Protein AF-A0A2S8FJI7-F1 (afdb_monomer)

Mean predicted aligned error: 9.84 Å

Sequence (134 aa):
MLLIGVTSGCGTPHVQAEKDAKDMPDALVPVEVDLGKFDCTIPNPKTNSTILVDFHAFIKLPRYKSYELEPILKSHENRFRHDIVMRIRKFNRTALNEPDLTQLREALKASIDELLPENKIEMIGFYSFQFVEE

Organism: NCBI:txid124

Radius of gyration: 23.63 Å; Cα contacts (8 Å, |Δi|>4): 172; chains: 1; bounding box: 84×22×57 Å

Nearest PDB structures (foldseek):
  7sgo-assembly5_E  TM=7.931E-01  e=4.903E-04  Helicobacter pylori
  6ahq-assembly1_I  TM=6.824E-01  e=2.964E-04  Vibrio alginolyticus
  5ab0-assembly2_C  TM=3.966E-01  e=2.392E+00  Homo sapiens
  5mj6-assembly1_A  TM=3.389E-01  e=3.715E+00  Homo sapiens
  3qnf-assembly2_B  TM=3.287E-01  e=5.418E+00  Homo sapiens

Structure (mmCIF, N/CA/C/O backbone):
data_AF-A0A2S8FJI7-F1
#
_entry.id   AF-A0A2S8FJI7-F1
#
loop_
_atom_site.group_PDB
_atom_site.id
_atom_site.type_symbol
_atom_site.label_atom_id
_atom_site.label_alt_id
_atom_site.label_comp_id
_atom_site.label_asym_id
_atom_site.label_entity_id
_atom_site.label_seq_id
_atom_site.pdbx_PDB_ins_code
_atom_site.Cartn_x
_atom_site.Cartn_y
_atom_site.Cartn_z
_atom_site.occupancy
_atom_site.B_iso_or_equiv
_atom_site.auth_seq_id
_atom_site.auth_comp_id
_atom_site.auth_asym_id
_atom_site.auth_atom_id
_atom_site.pdbx_PDB_model_num
ATOM 1 N N . MET A 1 1 ? 69.756 -7.954 -29.750 1.00 40.81 1 MET A N 1
ATOM 2 C CA . MET A 1 1 ? 68.940 -7.668 -30.947 1.00 40.81 1 MET A CA 1
ATOM 3 C C . MET A 1 1 ? 67.521 -8.118 -30.640 1.00 40.81 1 MET A C 1
ATOM 5 O O . MET A 1 1 ? 67.346 -9.173 -30.049 1.00 40.81 1 MET A O 1
ATOM 9 N N . LEU A 1 2 ? 66.582 -7.221 -30.908 1.00 42.16 2 LEU A N 1
ATOM 10 C CA . LEU A 1 2 ? 65.163 -7.182 -30.553 1.00 42.16 2 LEU A CA 1
ATOM 11 C C . LEU A 1 2 ? 64.353 -8.369 -31.117 1.00 42.16 2 LEU A C 1
ATOM 13 O O . LEU A 1 2 ? 64.621 -8.747 -32.251 1.00 42.16 2 LEU A O 1
ATOM 17 N N . LEU A 1 3 ? 63.342 -8.865 -30.384 1.00 39.81 3 LEU A N 1
ATOM 18 C CA . LEU A 1 3 ? 61.943 -9.041 -30.846 1.00 39.81 3 LEU A CA 1
ATOM 19 C C . LEU A 1 3 ? 61.113 -9.814 -29.801 1.00 39.81 3 LEU A C 1
ATOM 21 O O . LEU A 1 3 ? 61.065 -11.039 -29.788 1.00 39.81 3 LEU A O 1
ATOM 25 N N . ILE A 1 4 ? 60.450 -9.062 -28.919 1.00 47.50 4 ILE A N 1
ATOM 26 C CA . ILE A 1 4 ? 59.351 -9.553 -28.080 1.00 47.50 4 ILE A CA 1
ATOM 27 C C . ILE A 1 4 ? 58.086 -9.475 -28.939 1.00 47.50 4 ILE A C 1
ATOM 29 O O . ILE A 1 4 ? 57.720 -8.399 -29.413 1.00 47.50 4 ILE A O 1
ATOM 33 N N . GLY A 1 5 ? 57.466 -10.630 -29.182 1.00 42.53 5 GLY A N 1
ATOM 34 C CA . GLY A 1 5 ? 56.220 -10.756 -29.931 1.00 42.53 5 GLY A CA 1
ATOM 35 C C . GLY A 1 5 ? 55.061 -10.094 -29.191 1.00 42.53 5 GLY A C 1
ATOM 36 O O . GLY A 1 5 ? 54.792 -10.391 -28.031 1.00 42.53 5 GLY A O 1
ATOM 37 N N . VAL A 1 6 ? 54.392 -9.179 -29.882 1.00 48.62 6 VAL A N 1
ATOM 38 C CA . VAL A 1 6 ? 53.238 -8.425 -29.400 1.00 48.62 6 VAL A CA 1
ATOM 39 C C . VAL A 1 6 ? 52.002 -9.323 -29.479 1.00 48.62 6 VAL A C 1
ATOM 41 O O . VAL A 1 6 ? 51.514 -9.604 -30.569 1.00 48.62 6 VAL A O 1
ATOM 44 N N . THR A 1 7 ? 51.467 -9.761 -28.340 1.00 52.31 7 THR A N 1
ATOM 45 C CA . THR A 1 7 ? 50.091 -10.278 -28.258 1.00 52.31 7 THR A CA 1
ATOM 46 C C . THR A 1 7 ? 49.198 -9.201 -27.659 1.00 52.31 7 THR A C 1
ATOM 48 O O . THR A 1 7 ? 48.815 -9.257 -26.493 1.00 52.31 7 THR A O 1
ATOM 51 N N . SER A 1 8 ? 48.877 -8.186 -28.458 1.00 50.00 8 SER A N 1
ATOM 52 C CA . SER A 1 8 ? 47.797 -7.250 -28.147 1.00 50.00 8 SER A CA 1
ATOM 53 C C . SER A 1 8 ? 46.515 -7.802 -28.758 1.00 50.00 8 SER A C 1
ATOM 55 O O . SER A 1 8 ? 46.152 -7.480 -29.885 1.00 50.00 8 SER A O 1
ATOM 57 N N . GLY A 1 9 ? 45.849 -8.689 -28.019 1.00 41.41 9 GLY A N 1
ATOM 58 C CA . GLY A 1 9 ? 44.459 -9.022 -28.291 1.00 41.41 9 GLY A CA 1
ATOM 59 C C . GLY A 1 9 ? 43.600 -7.798 -27.990 1.00 41.41 9 GLY A C 1
ATOM 60 O O . GLY A 1 9 ? 43.324 -7.507 -26.830 1.00 41.41 9 GLY A O 1
ATOM 61 N N . CYS A 1 10 ? 43.188 -7.064 -29.023 1.00 50.84 10 CYS A N 1
ATOM 62 C CA . CYS A 1 10 ? 42.119 -6.075 -28.922 1.00 50.84 10 CYS A CA 1
ATOM 63 C C . CYS A 1 10 ? 40.779 -6.809 -28.782 1.00 50.84 10 CYS A C 1
ATOM 65 O O . CYS A 1 10 ? 40.016 -6.925 -29.733 1.00 50.84 10 CYS A O 1
ATOM 67 N N . GLY A 1 11 ? 40.505 -7.341 -27.594 1.00 44.34 11 GLY A N 1
ATOM 68 C CA . GLY A 1 11 ? 39.145 -7.657 -27.185 1.00 44.34 11 GLY A CA 1
ATOM 69 C C . GLY A 1 11 ? 38.528 -6.380 -26.640 1.00 44.34 11 GLY A C 1
ATOM 70 O O . GLY A 1 11 ? 38.680 -6.087 -25.459 1.00 44.34 11 GLY A O 1
ATOM 71 N N . THR A 1 12 ? 37.879 -5.582 -27.488 1.00 54.44 12 THR A N 1
ATOM 72 C CA . THR A 1 12 ? 36.964 -4.558 -26.978 1.00 54.44 12 THR A CA 1
ATOM 73 C C . THR A 1 12 ? 35.874 -5.293 -26.206 1.00 54.44 12 THR A C 1
ATOM 75 O O . THR A 1 12 ? 35.212 -6.146 -26.806 1.00 54.44 12 THR A O 1
ATOM 78 N N . PRO A 1 13 ? 35.660 -5.024 -24.905 1.00 49.44 13 PRO A N 1
ATOM 79 C CA . PRO A 1 13 ? 34.437 -5.477 -24.281 1.00 49.44 13 PRO A CA 1
ATOM 80 C C . PRO A 1 13 ? 33.322 -4.777 -25.053 1.00 49.44 13 PRO A C 1
ATOM 82 O O . PRO A 1 13 ? 33.218 -3.550 -25.036 1.00 49.44 13 PRO A O 1
ATOM 85 N N . HIS A 1 14 ? 32.534 -5.546 -25.803 1.00 43.47 14 HIS A N 1
ATOM 86 C CA . HIS A 1 14 ? 31.231 -5.082 -26.237 1.00 43.47 14 HIS A CA 1
ATOM 87 C C . HIS A 1 14 ? 30.445 -4.853 -24.950 1.00 43.47 14 HIS A C 1
ATOM 89 O O . HIS A 1 14 ? 29.844 -5.771 -24.397 1.00 43.47 14 HIS A O 1
ATOM 95 N N . VAL A 1 15 ? 30.517 -3.627 -24.434 1.00 48.47 15 VAL A N 1
ATOM 96 C CA . VAL A 1 15 ? 29.516 -3.095 -23.526 1.00 48.47 15 VAL A CA 1
ATOM 97 C C . VAL A 1 15 ? 28.262 -3.056 -24.379 1.00 48.47 15 VAL A C 1
ATOM 99 O O . VAL A 1 15 ? 28.044 -2.132 -25.161 1.00 48.47 15 VAL A O 1
ATOM 102 N N . GLN A 1 16 ? 27.504 -4.150 -24.336 1.00 44.50 16 GLN A N 1
ATOM 103 C CA . GLN A 1 16 ? 26.120 -4.148 -24.757 1.00 44.50 16 GLN A CA 1
ATOM 104 C C . GLN A 1 16 ? 25.507 -3.005 -23.952 1.00 44.50 16 GLN A C 1
ATOM 106 O O . GLN A 1 16 ? 25.441 -3.106 -22.730 1.00 44.50 16 GLN A O 1
ATOM 111 N N . ALA A 1 17 ? 25.193 -1.882 -24.600 1.00 49.47 17 ALA A N 1
ATOM 112 C CA . ALA A 1 17 ? 24.441 -0.826 -23.949 1.00 49.47 17 ALA A CA 1
ATOM 113 C C . ALA A 1 17 ? 23.183 -1.509 -23.410 1.00 49.4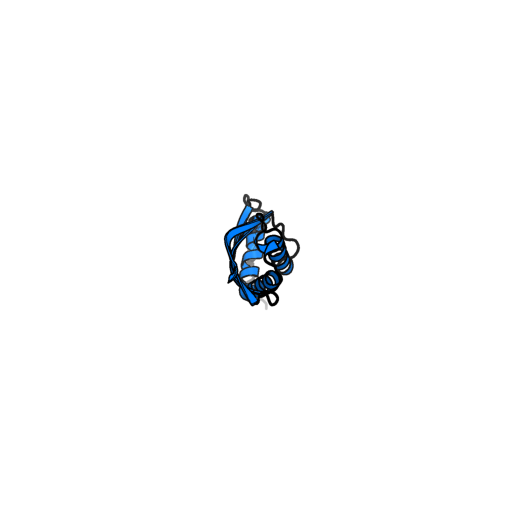7 17 ALA A C 1
ATOM 115 O O . ALA A 1 17 ? 22.371 -2.004 -24.202 1.00 49.47 17 ALA A O 1
ATOM 116 N N . GLU A 1 18 ? 23.089 -1.660 -22.087 1.00 52.44 18 GLU A N 1
ATOM 117 C CA . GLU A 1 18 ? 21.835 -2.011 -21.444 1.00 52.44 18 GLU A CA 1
ATOM 118 C C . GLU A 1 18 ? 20.855 -0.975 -21.971 1.00 52.44 18 GLU A C 1
ATOM 120 O O . GLU A 1 18 ? 21.016 0.215 -21.718 1.00 52.44 18 GLU A O 1
ATOM 125 N N . LYS A 1 19 ? 19.935 -1.400 -22.844 1.00 57.16 19 LYS A N 1
ATOM 126 C CA . LYS A 1 19 ? 18.887 -0.509 -23.323 1.00 57.16 19 LYS A CA 1
ATOM 127 C C . LYS A 1 19 ? 18.199 -0.001 -22.071 1.00 57.16 19 LYS A C 1
ATOM 129 O O . LYS A 1 19 ? 17.644 -0.820 -21.333 1.00 57.16 19 LYS A O 1
ATOM 134 N N . ASP A 1 20 ? 18.281 1.304 -21.835 1.00 66.44 20 ASP A N 1
ATOM 135 C CA . ASP A 1 20 ? 17.639 1.928 -20.693 1.00 66.44 20 ASP A CA 1
ATOM 136 C C . ASP A 1 20 ? 16.187 1.450 -20.672 1.00 66.44 20 ASP A C 1
ATOM 138 O O . ASP A 1 20 ? 15.512 1.436 -21.703 1.00 66.44 20 ASP A O 1
ATOM 142 N N . ALA A 1 21 ? 15.684 1.014 -19.516 1.00 64.50 21 ALA A N 1
ATOM 143 C CA . ALA A 1 21 ? 14.341 0.433 -19.414 1.00 64.50 21 ALA A CA 1
ATOM 144 C C . ALA A 1 21 ? 13.228 1.373 -19.934 1.00 64.50 21 ALA A C 1
ATOM 146 O O . ALA A 1 21 ? 12.115 0.935 -20.222 1.00 64.50 21 ALA A O 1
ATOM 147 N N . LYS A 1 22 ? 13.548 2.666 -20.072 1.00 63.22 22 LYS A N 1
ATOM 148 C CA . LYS A 1 22 ? 12.725 3.728 -20.659 1.00 63.22 22 LYS A CA 1
ATOM 149 C C . LYS A 1 22 ? 12.583 3.639 -22.186 1.00 63.22 22 LYS A C 1
ATOM 151 O O . LYS A 1 22 ? 11.589 4.133 -22.705 1.00 63.22 22 LYS A O 1
ATOM 156 N N . ASP A 1 23 ? 13.514 2.986 -22.880 1.00 71.25 23 ASP A N 1
ATOM 157 C CA . ASP A 1 23 ? 13.562 2.874 -24.347 1.00 71.25 23 ASP A CA 1
ATOM 158 C C . ASP A 1 23 ? 12.839 1.626 -24.881 1.00 71.25 23 ASP A C 1
ATOM 160 O O . ASP A 1 23 ? 12.821 1.353 -26.086 1.00 71.25 23 ASP A O 1
ATOM 164 N N . MET A 1 24 ? 12.245 0.829 -23.989 1.00 75.25 24 MET A N 1
ATOM 165 C CA . MET A 1 24 ? 11.393 -0.291 -24.377 1.00 75.25 24 MET A CA 1
ATOM 166 C C . MET A 1 24 ? 10.049 0.224 -24.921 1.00 75.25 24 MET A C 1
ATOM 168 O O . MET A 1 24 ? 9.492 1.166 -24.358 1.00 75.25 24 MET A O 1
ATOM 172 N N . PRO A 1 25 ? 9.471 -0.412 -25.961 1.00 72.31 25 PRO A N 1
ATOM 173 C CA . PRO A 1 25 ? 8.199 0.024 -26.552 1.00 72.31 25 PRO A CA 1
ATOM 174 C C . PRO A 1 25 ? 7.050 0.075 -25.531 1.00 72.31 25 PRO A C 1
ATOM 176 O O . PRO A 1 25 ? 6.158 0.910 -25.650 1.00 72.31 25 PRO A O 1
ATOM 179 N N . ASP A 1 26 ? 7.134 -0.746 -24.480 1.00 82.06 26 ASP A N 1
ATOM 180 C CA . ASP A 1 26 ? 6.123 -0.850 -23.427 1.00 82.06 26 ASP A CA 1
ATOM 181 C C . ASP A 1 26 ? 6.529 -0.143 -22.122 1.00 82.06 26 ASP A C 1
ATOM 183 O O . ASP A 1 26 ? 5.920 -0.371 -21.076 1.00 82.06 26 ASP A O 1
ATOM 187 N N . ALA A 1 27 ? 7.564 0.707 -22.138 1.00 81.31 27 ALA A N 1
ATOM 188 C CA . ALA A 1 27 ? 8.092 1.357 -20.935 1.00 81.31 27 ALA A CA 1
ATOM 189 C C . ALA A 1 27 ? 7.021 2.156 -20.176 1.00 81.31 27 ALA A C 1
ATOM 191 O O . ALA A 1 27 ? 6.978 2.139 -18.945 1.00 81.31 27 ALA A O 1
ATOM 192 N N . LEU A 1 28 ? 6.144 2.840 -20.914 1.00 86.25 28 LEU A N 1
ATOM 193 C CA . LEU A 1 28 ? 5.072 3.665 -20.357 1.00 86.25 28 LEU A CA 1
ATOM 194 C C . LEU A 1 28 ? 3.798 2.881 -20.035 1.00 86.25 28 LEU A C 1
ATOM 196 O O . LEU A 1 28 ? 2.888 3.460 -19.451 1.00 86.25 28 LEU A O 1
ATOM 200 N N . VAL A 1 29 ? 3.712 1.598 -20.404 1.00 90.94 29 VAL A N 1
ATOM 201 C CA . VAL A 1 29 ? 2.539 0.777 -20.090 1.00 90.94 29 VAL A CA 1
ATOM 202 C C . VAL A 1 29 ? 2.440 0.658 -18.568 1.00 90.94 29 VAL A C 1
ATOM 204 O O . VAL A 1 29 ? 3.398 0.186 -17.946 1.00 90.94 29 VAL A O 1
ATOM 207 N N . PRO A 1 30 ? 1.319 1.077 -17.954 1.00 92.00 30 PRO A N 1
ATOM 208 C CA . PRO A 1 30 ? 1.149 0.959 -16.517 1.00 92.00 30 PRO A CA 1
ATOM 209 C C . PRO A 1 30 ? 1.115 -0.508 -16.090 1.00 92.00 30 PRO A C 1
ATOM 211 O O . PRO A 1 30 ? 0.414 -1.323 -16.693 1.00 92.00 30 PRO A O 1
ATOM 214 N N . VAL A 1 31 ? 1.847 -0.833 -15.033 1.00 94.88 31 VAL A N 1
ATOM 215 C CA . VAL A 1 31 ? 1.892 -2.162 -14.415 1.00 94.88 31 VAL A CA 1
ATOM 216 C C . VAL A 1 31 ? 1.570 -2.056 -12.932 1.00 94.88 31 VAL A C 1
ATOM 218 O O . VAL A 1 31 ? 1.775 -1.006 -12.321 1.00 94.88 31 VAL A O 1
ATOM 221 N N . GLU A 1 32 ? 1.065 -3.149 -12.368 1.00 96.44 32 GLU A N 1
ATOM 222 C CA . GLU A 1 32 ? 0.799 -3.269 -10.938 1.00 96.44 32 GLU A CA 1
ATOM 223 C C . GLU A 1 32 ? 1.993 -3.925 -10.242 1.00 96.44 32 GLU A C 1
ATOM 225 O O . GLU A 1 32 ? 2.421 -5.012 -10.624 1.00 96.44 32 GLU A O 1
ATOM 230 N N . VAL A 1 33 ? 2.528 -3.256 -9.224 1.00 95.25 33 VAL A N 1
ATOM 231 C CA . VAL A 1 33 ? 3.573 -3.779 -8.340 1.00 95.25 33 VAL A CA 1
ATOM 232 C C . VAL A 1 33 ? 2.938 -4.089 -6.993 1.00 95.25 33 VAL A C 1
ATOM 234 O O . VAL A 1 33 ? 2.312 -3.222 -6.377 1.00 95.25 33 VAL A O 1
ATOM 237 N N . ASP A 1 34 ? 3.087 -5.331 -6.543 1.00 96.19 34 ASP A N 1
ATOM 238 C CA . ASP A 1 34 ? 2.544 -5.795 -5.270 1.00 96.19 34 ASP A CA 1
ATOM 239 C C . ASP A 1 34 ? 3.312 -5.177 -4.085 1.00 96.19 34 ASP A C 1
ATOM 241 O O . ASP A 1 34 ? 4.537 -5.277 -4.011 1.00 96.19 34 ASP A O 1
ATOM 245 N N . LEU A 1 35 ? 2.595 -4.543 -3.150 1.00 95.06 35 LEU A N 1
ATOM 246 C CA . LEU A 1 35 ? 3.163 -4.040 -1.889 1.00 95.06 35 LEU A CA 1
ATOM 247 C C . LEU A 1 35 ? 3.086 -5.076 -0.760 1.00 95.06 35 LEU A C 1
ATOM 249 O O . LEU A 1 35 ? 3.696 -4.894 0.296 1.00 95.06 35 LEU A O 1
ATOM 253 N N . GLY A 1 36 ? 2.325 -6.147 -0.971 1.00 95.19 36 GLY A N 1
ATOM 254 C CA . GLY A 1 36 ? 2.127 -7.237 -0.035 1.00 95.19 36 GLY A CA 1
ATOM 255 C C . GLY A 1 36 ? 0.938 -7.049 0.907 1.00 95.19 36 GLY A C 1
ATOM 256 O O . GLY A 1 36 ? 0.145 -6.105 0.821 1.00 95.19 36 GLY A O 1
ATOM 257 N N . LYS A 1 37 ? 0.816 -8.018 1.819 1.00 96.69 37 LYS A N 1
ATOM 258 C CA . LYS A 1 37 ? -0.249 -8.103 2.824 1.00 96.69 37 LYS A CA 1
ATOM 259 C C . LYS A 1 37 ? 0.184 -7.508 4.151 1.00 96.69 37 LYS A C 1
ATOM 261 O O . LYS A 1 37 ? 1.291 -7.780 4.625 1.00 96.69 37 LYS A O 1
ATOM 266 N N . PHE A 1 38 ? -0.700 -6.759 4.779 1.00 95.44 38 PHE A N 1
ATOM 267 C CA . PHE A 1 38 ? -0.473 -6.096 6.050 1.00 95.44 38 PHE A CA 1
ATOM 268 C C . PHE A 1 38 ? -1.580 -6.486 7.014 1.00 95.44 38 PHE A C 1
ATOM 270 O O . PHE A 1 38 ? -2.750 -6.478 6.652 1.00 95.44 38 PHE A O 1
ATOM 277 N N . ASP A 1 39 ? -1.171 -6.790 8.236 1.00 94.00 39 ASP A N 1
ATOM 278 C CA . ASP A 1 39 ? -2.037 -7.063 9.371 1.00 94.00 39 ASP A CA 1
ATOM 279 C C . ASP A 1 39 ? -1.548 -6.182 10.520 1.00 94.00 39 ASP A C 1
ATOM 281 O O . ASP A 1 39 ? -0.338 -6.090 10.778 1.00 94.00 39 ASP A O 1
ATOM 285 N N . CYS A 1 40 ? -2.465 -5.461 11.158 1.00 92.19 40 CYS A N 1
ATOM 286 C CA . CYS A 1 40 ? -2.129 -4.678 12.331 1.00 92.19 40 CYS A CA 1
ATOM 287 C C . CYS A 1 40 ? -3.307 -4.466 13.276 1.00 92.19 40 CYS A C 1
ATOM 289 O O . CYS A 1 40 ? -4.474 -4.420 12.899 1.00 92.19 40 CYS A O 1
ATOM 291 N N . THR A 1 41 ? -2.940 -4.266 14.534 1.00 92.00 41 THR A N 1
ATOM 292 C CA . THR A 1 41 ? -3.849 -4.013 15.642 1.00 92.00 41 THR A CA 1
ATOM 293 C C . THR A 1 41 ? -3.700 -2.567 16.110 1.00 92.00 41 THR A C 1
ATOM 295 O O . THR A 1 41 ? -2.580 -2.122 16.397 1.00 92.00 41 THR A O 1
ATOM 298 N N . ILE A 1 42 ? -4.815 -1.845 16.208 1.00 91.44 42 ILE A N 1
ATOM 299 C CA . ILE A 1 42 ? -4.896 -0.457 16.671 1.00 91.44 42 ILE A CA 1
ATOM 300 C C . ILE A 1 42 ? -5.694 -0.421 17.982 1.00 91.44 42 ILE A C 1
ATOM 302 O O . ILE A 1 42 ? -6.919 -0.555 17.960 1.00 91.44 42 ILE A O 1
ATOM 306 N N . PRO A 1 43 ? -5.033 -0.244 19.136 1.00 88.44 43 PRO A N 1
ATOM 307 C CA . PRO A 1 43 ? -5.732 -0.138 20.409 1.00 88.44 43 PRO A CA 1
ATOM 308 C C . PRO A 1 43 ? -6.417 1.228 20.544 1.00 88.44 43 PRO A C 1
ATOM 310 O O . PRO A 1 43 ? -5.809 2.268 20.278 1.00 88.44 43 PRO A O 1
ATOM 313 N N . ASN A 1 44 ? -7.660 1.243 21.027 1.00 84.19 44 ASN A N 1
ATOM 314 C CA . ASN A 1 44 ? -8.381 2.464 21.366 1.00 84.19 44 ASN A CA 1
ATOM 315 C C . ASN A 1 44 ? -8.488 2.617 22.896 1.00 84.19 44 ASN A C 1
ATOM 317 O O . ASN A 1 44 ? -9.375 2.031 23.523 1.00 84.19 44 ASN A O 1
ATOM 321 N N . PRO A 1 45 ? -7.637 3.451 23.525 1.00 80.62 45 PRO A N 1
ATOM 322 C CA . PRO A 1 45 ? -7.605 3.577 24.980 1.00 80.62 45 PRO A CA 1
ATOM 323 C C . PRO A 1 45 ? -8.859 4.244 25.559 1.00 80.62 45 PRO A C 1
ATOM 325 O O . PRO A 1 45 ? -9.106 4.133 26.755 1.00 80.62 45 PRO A O 1
ATOM 328 N N . LYS A 1 46 ? -9.654 4.951 24.743 1.00 83.56 46 LYS A N 1
ATOM 329 C CA . LYS A 1 46 ? -10.860 5.649 25.217 1.00 83.56 46 LYS A CA 1
ATOM 330 C C . LYS A 1 46 ? -12.041 4.706 25.406 1.00 83.56 46 LYS A C 1
ATOM 332 O O . LYS A 1 46 ? -12.852 4.928 26.297 1.00 83.56 46 LYS A O 1
ATOM 337 N N . THR A 1 47 ? -12.151 3.695 24.553 1.00 83.44 47 THR A N 1
ATOM 338 C CA . THR A 1 47 ? -13.257 2.728 24.569 1.00 83.44 47 THR A CA 1
ATOM 339 C C . THR A 1 47 ? -12.826 1.352 25.068 1.00 83.44 47 THR A C 1
ATOM 341 O O . THR A 1 47 ? -13.675 0.481 25.206 1.00 83.44 47 THR A O 1
ATOM 344 N N . ASN A 1 48 ? -11.532 1.162 25.365 1.00 84.75 48 ASN A N 1
ATOM 345 C CA . ASN A 1 48 ? -10.933 -0.129 25.716 1.00 84.75 48 ASN A CA 1
ATOM 346 C C . ASN A 1 48 ? -11.225 -1.221 24.666 1.00 84.75 48 ASN A C 1
ATOM 348 O O . ASN A 1 48 ? -11.361 -2.392 25.007 1.00 84.75 48 ASN A O 1
ATOM 352 N N . SER A 1 49 ? -11.340 -0.802 23.403 1.00 87.12 49 SER A N 1
ATOM 353 C CA . SER A 1 49 ? -11.574 -1.658 22.235 1.00 87.12 49 SER A CA 1
ATOM 354 C C . SER A 1 49 ? -10.312 -1.753 21.393 1.00 87.12 49 SER A C 1
ATOM 356 O O . SER A 1 49 ? -9.362 -0.973 21.561 1.00 87.12 49 SER A O 1
ATOM 358 N N . THR A 1 50 ? -10.3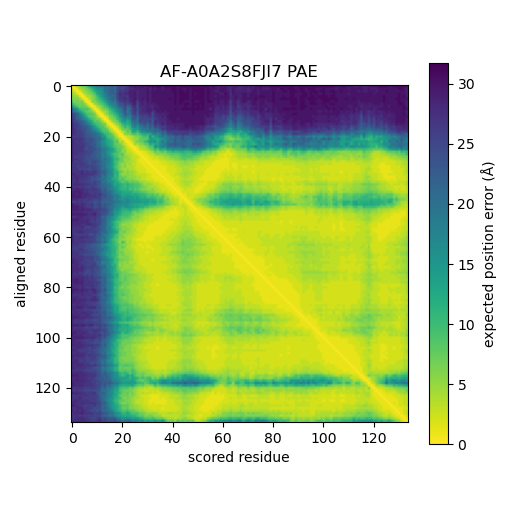16 -2.693 20.461 1.00 91.12 50 THR A N 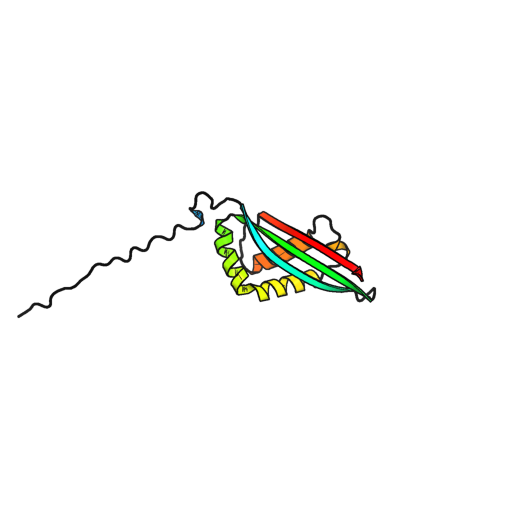1
ATOM 359 C CA . THR A 1 50 ? -9.210 -2.913 19.541 1.00 91.12 50 THR A CA 1
ATOM 360 C C . THR A 1 50 ? -9.717 -3.004 18.111 1.00 91.12 50 THR A C 1
ATOM 362 O O . THR A 1 50 ? -10.652 -3.738 17.826 1.00 91.12 50 THR A O 1
ATOM 365 N N . ILE A 1 51 ? -9.078 -2.281 17.190 1.00 92.50 51 ILE A N 1
ATOM 366 C CA . ILE A 1 51 ? -9.369 -2.394 15.760 1.00 92.50 51 ILE A CA 1
ATOM 367 C C . ILE A 1 51 ? -8.308 -3.283 15.111 1.00 92.50 51 ILE A C 1
ATOM 369 O O . ILE A 1 51 ? -7.119 -2.965 15.146 1.00 92.50 51 ILE A O 1
ATOM 373 N N . LEU A 1 52 ? -8.737 -4.382 14.505 1.00 93.44 52 LEU A N 1
ATOM 374 C CA . LEU A 1 52 ? -7.922 -5.231 13.644 1.00 93.44 52 LEU A CA 1
ATOM 375 C C . LEU A 1 52 ? -8.063 -4.741 12.205 1.00 93.44 52 LEU A C 1
ATOM 377 O O . LEU A 1 52 ? -9.180 -4.526 11.742 1.00 93.44 52 LEU A O 1
ATOM 381 N N . VAL A 1 53 ? -6.948 -4.553 11.504 1.00 94.88 53 VAL A N 1
ATOM 382 C CA . VAL A 1 53 ? -6.908 -4.090 10.113 1.00 94.88 53 VAL A CA 1
ATOM 383 C C . VAL A 1 53 ? -6.075 -5.069 9.298 1.00 94.88 53 VAL A C 1
ATOM 385 O O . VAL A 1 53 ? -4.894 -5.248 9.588 1.00 94.88 53 VAL A O 1
ATOM 388 N N . ASP A 1 54 ? -6.674 -5.643 8.255 1.00 95.69 54 ASP A N 1
ATOM 389 C CA . ASP A 1 54 ? -6.010 -6.523 7.289 1.00 95.69 54 ASP A CA 1
ATOM 390 C C . ASP A 1 54 ? -6.252 -6.001 5.868 1.00 95.69 54 ASP A C 1
ATOM 392 O O . ASP A 1 54 ? -7.380 -5.672 5.486 1.00 95.69 54 ASP A O 1
ATOM 396 N N . PHE A 1 55 ? -5.183 -5.880 5.083 1.00 96.19 55 PHE A N 1
ATOM 397 C CA . PHE A 1 55 ? -5.289 -5.457 3.691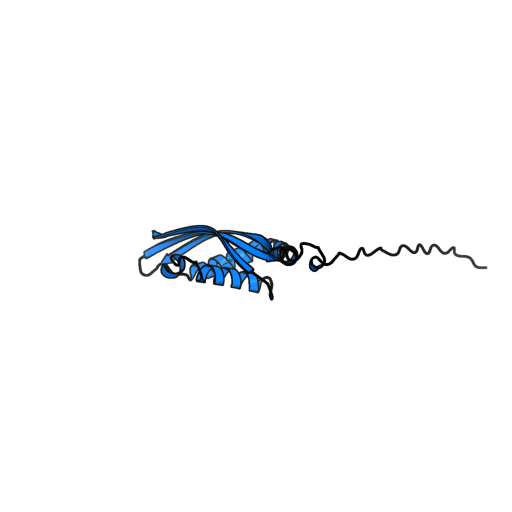 1.00 96.19 55 PHE A CA 1
ATOM 398 C C . PHE A 1 55 ? -4.131 -5.952 2.829 1.00 96.19 55 PHE A C 1
ATOM 400 O O . PHE A 1 55 ? -3.022 -6.203 3.301 1.00 96.19 55 PHE A O 1
ATOM 407 N N . HIS A 1 56 ? -4.379 -6.038 1.524 1.00 97.69 56 HIS A N 1
ATOM 408 C CA . HIS A 1 56 ? -3.379 -6.354 0.506 1.00 97.69 56 HIS A CA 1
ATOM 409 C C . HIS A 1 56 ? -3.361 -5.226 -0.518 1.00 97.69 56 HIS A C 1
ATOM 411 O O . HIS A 1 56 ? -4.367 -4.985 -1.185 1.00 97.69 56 HIS A O 1
ATOM 417 N N . ALA A 1 57 ? -2.239 -4.515 -0.617 1.00 97.38 57 ALA A N 1
ATOM 418 C CA . ALA A 1 57 ? -2.115 -3.333 -1.462 1.00 97.38 57 ALA A CA 1
ATOM 419 C C . ALA A 1 57 ? -1.213 -3.569 -2.678 1.00 97.38 57 ALA A C 1
ATOM 421 O O . ALA A 1 57 ? -0.280 -4.367 -2.638 1.00 97.38 57 ALA A O 1
ATOM 422 N N . PHE A 1 58 ? -1.463 -2.807 -3.737 1.00 96.94 58 PHE A N 1
ATOM 423 C CA . PHE A 1 58 ? -0.592 -2.698 -4.901 1.00 96.94 58 PHE A CA 1
ATOM 424 C C . PHE A 1 58 ? -0.443 -1.234 -5.300 1.00 96.94 58 PHE A C 1
ATOM 426 O O . PHE A 1 58 ? -1.235 -0.375 -4.902 1.00 96.94 58 PHE A O 1
ATOM 433 N N . ILE A 1 59 ? 0.551 -0.944 -6.127 1.00 95.50 59 ILE A N 1
ATOM 434 C CA . ILE A 1 59 ? 0.665 0.347 -6.801 1.00 95.50 59 ILE A CA 1
ATOM 435 C C . ILE A 1 59 ? 0.674 0.174 -8.300 1.00 95.50 59 ILE A C 1
ATOM 437 O O . ILE A 1 59 ? 1.154 -0.829 -8.813 1.00 95.50 59 ILE A O 1
ATOM 441 N N . LYS A 1 60 ? 0.198 1.196 -8.995 1.00 95.44 60 LYS A N 1
ATOM 442 C CA . LYS A 1 60 ? 0.242 1.280 -10.442 1.00 95.44 60 LYS A CA 1
ATOM 443 C C . LYS A 1 60 ? 1.204 2.377 -10.862 1.00 95.44 60 LYS A C 1
ATOM 445 O O . LYS A 1 60 ? 1.097 3.516 -10.398 1.00 95.44 60 LYS A O 1
ATOM 450 N N . LEU A 1 61 ? 2.147 2.021 -11.722 1.00 93.62 61 LEU A N 1
ATOM 451 C CA . LEU A 1 61 ? 3.168 2.925 -12.243 1.00 93.62 61 LEU A CA 1
ATOM 452 C C . LEU A 1 61 ? 3.644 2.464 -13.628 1.00 93.62 61 LEU A C 1
ATOM 454 O O . LEU A 1 61 ? 3.402 1.315 -14.003 1.00 93.62 61 LEU A O 1
ATOM 458 N N . PRO A 1 62 ? 4.326 3.323 -14.402 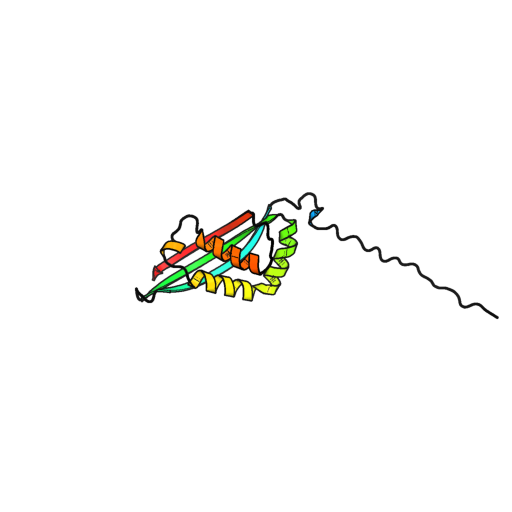1.00 92.25 62 PRO A N 1
ATOM 459 C CA . PRO A 1 62 ? 4.930 2.917 -15.667 1.00 92.25 62 PRO A CA 1
ATOM 460 C C . PRO A 1 62 ? 5.918 1.760 -15.489 1.00 92.25 62 PRO A C 1
ATOM 462 O O . PRO A 1 62 ? 6.747 1.794 -14.581 1.00 92.25 62 PRO A O 1
ATOM 465 N N . ARG A 1 63 ? 5.899 0.776 -16.392 1.00 91.12 63 ARG A N 1
ATOM 466 C CA . ARG A 1 63 ? 6.769 -0.413 -16.347 1.00 91.12 63 ARG A CA 1
ATOM 467 C C . ARG A 1 63 ? 8.245 -0.108 -16.097 1.00 91.12 63 ARG A C 1
ATOM 469 O O . ARG A 1 63 ? 8.876 -0.799 -15.310 1.00 91.12 63 ARG A O 1
ATOM 476 N N . TYR A 1 64 ? 8.818 0.930 -16.708 1.00 87.44 64 TYR A N 1
ATOM 477 C CA . TYR A 1 64 ? 10.239 1.229 -16.476 1.00 87.44 64 TYR A CA 1
ATOM 478 C C . TYR A 1 64 ? 10.554 1.550 -15.001 1.00 87.44 64 TYR A C 1
ATOM 480 O O . TYR A 1 64 ? 11.654 1.263 -14.538 1.00 87.44 64 TYR A O 1
ATOM 488 N N . LYS A 1 65 ? 9.590 2.110 -14.254 1.00 88.44 65 LYS A N 1
ATOM 489 C CA . LYS A 1 65 ? 9.722 2.395 -12.819 1.00 88.44 65 LYS A CA 1
ATOM 490 C C . LYS A 1 65 ? 9.548 1.152 -11.950 1.00 88.44 65 LYS A C 1
ATOM 492 O O . LYS A 1 65 ? 10.088 1.137 -10.847 1.00 88.44 65 LYS A O 1
ATOM 497 N N . SER A 1 66 ? 8.853 0.109 -12.415 1.00 90.69 66 SER A N 1
ATOM 498 C CA . SER A 1 66 ? 8.720 -1.126 -11.627 1.00 90.69 66 SER A CA 1
ATOM 499 C C . SER A 1 66 ? 10.074 -1.807 -11.461 1.00 90.69 66 SER A C 1
ATOM 501 O O . SER A 1 66 ? 10.405 -2.238 -10.361 1.00 90.69 66 SER A O 1
ATOM 503 N N . TYR A 1 67 ? 10.904 -1.792 -12.508 1.00 89.62 67 TYR A N 1
ATOM 504 C CA . TYR A 1 67 ? 12.265 -2.329 -12.457 1.00 89.62 67 TYR A CA 1
ATOM 505 C C . TYR A 1 67 ? 13.179 -1.586 -11.473 1.00 89.62 67 TYR A C 1
ATOM 507 O O . TYR A 1 67 ? 14.093 -2.193 -10.921 1.00 89.62 67 TYR A O 1
ATOM 515 N N . GLU A 1 68 ? 12.938 -0.292 -11.234 1.00 88.44 68 GLU A N 1
ATOM 516 C CA . GLU A 1 68 ? 13.647 0.482 -10.206 1.00 88.44 68 GLU A CA 1
ATOM 517 C C . GLU A 1 68 ? 13.121 0.139 -8.801 1.00 88.44 68 GLU A C 1
ATOM 519 O O . GLU A 1 68 ? 13.897 -0.044 -7.864 1.00 88.44 68 GLU A O 1
ATOM 524 N N . LEU A 1 69 ? 11.799 0.032 -8.643 1.00 88.38 69 LEU A N 1
ATOM 525 C CA . LEU A 1 69 ? 11.158 -0.078 -7.335 1.00 88.38 69 LEU A CA 1
ATOM 526 C C . LEU A 1 69 ? 11.175 -1.491 -6.740 1.00 88.38 69 LEU A C 1
ATOM 528 O O . LEU A 1 69 ? 11.440 -1.642 -5.550 1.00 88.38 69 LEU A O 1
ATOM 532 N N . GLU A 1 70 ? 10.879 -2.524 -7.527 1.00 91.69 70 GLU A N 1
ATOM 533 C CA . GLU A 1 70 ? 10.818 -3.914 -7.056 1.00 91.69 70 GLU A CA 1
ATOM 534 C C . GLU A 1 70 ? 12.083 -4.373 -6.306 1.00 91.69 70 GLU A C 1
ATOM 536 O O . GLU A 1 70 ? 11.949 -4.923 -5.206 1.00 91.69 70 GLU A O 1
ATOM 541 N N . PRO A 1 71 ? 13.320 -4.134 -6.798 1.00 92.25 71 PRO A N 1
ATOM 542 C CA . PRO A 1 71 ? 14.517 -4.512 -6.048 1.00 92.25 71 PRO A CA 1
ATOM 543 C C . PRO A 1 71 ? 14.695 -3.690 -4.760 1.00 92.25 71 PRO A C 1
ATOM 545 O O . PRO A 1 71 ? 15.205 -4.212 -3.762 1.00 92.25 71 PRO A O 1
ATOM 548 N N . ILE A 1 72 ? 14.253 -2.428 -4.738 1.00 91.56 72 ILE A N 1
ATOM 549 C CA . ILE A 1 72 ? 14.298 -1.575 -3.540 1.00 91.56 72 ILE A CA 1
ATOM 550 C C . ILE A 1 72 ? 13.316 -2.092 -2.487 1.00 91.56 72 ILE A C 1
ATOM 552 O O . ILE A 1 72 ? 13.710 -2.294 -1.338 1.00 91.56 72 ILE A O 1
ATOM 556 N N . LEU A 1 73 ? 12.070 -2.374 -2.879 1.00 91.44 73 LEU A N 1
ATOM 557 C CA . LEU A 1 73 ? 11.063 -2.967 -1.999 1.00 91.44 73 LEU A CA 1
ATOM 558 C C . LEU A 1 73 ? 11.540 -4.304 -1.440 1.00 91.44 73 LEU A C 1
ATOM 560 O O . LEU A 1 73 ? 11.446 -4.527 -0.238 1.00 91.44 73 LEU A O 1
ATOM 564 N N . LYS A 1 74 ? 12.129 -5.160 -2.280 1.00 93.12 74 LYS A N 1
ATOM 565 C CA . LYS A 1 74 ? 12.649 -6.461 -1.848 1.00 93.12 74 LYS A CA 1
ATOM 566 C C . LYS A 1 74 ? 13.813 -6.336 -0.863 1.00 93.12 74 LYS A C 1
ATOM 568 O O . LYS A 1 74 ? 13.887 -7.090 0.101 1.00 93.12 74 LYS A O 1
ATOM 573 N N . SER A 1 75 ? 14.726 -5.391 -1.080 1.00 93.88 75 SER A N 1
ATOM 574 C CA . SER A 1 75 ? 15.869 -5.168 -0.179 1.00 93.88 75 SER A CA 1
ATOM 575 C C . SER A 1 75 ? 15.484 -4.483 1.137 1.00 93.88 75 SER A C 1
ATOM 577 O O . SER A 1 75 ? 16.153 -4.691 2.148 1.00 93.88 75 SER A O 1
ATOM 579 N N . HIS A 1 76 ? 14.395 -3.709 1.151 1.00 91.75 76 HIS A N 1
ATOM 580 C CA . HIS A 1 76 ? 13.928 -2.949 2.314 1.00 91.75 76 HIS A CA 1
ATOM 581 C C . HIS A 1 76 ? 12.603 -3.463 2.888 1.00 91.75 76 HIS A C 1
ATOM 583 O O . HIS A 1 76 ? 11.986 -2.758 3.685 1.00 91.75 76 HIS A O 1
ATOM 589 N N . GLU A 1 77 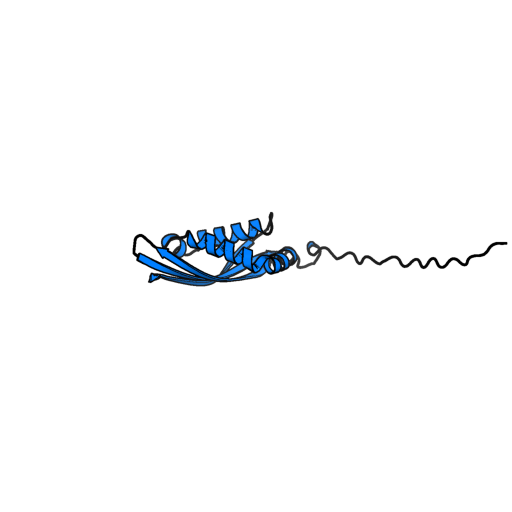? 12.181 -4.678 2.532 1.00 91.94 77 GLU A N 1
ATOM 590 C CA . GLU A 1 77 ? 10.842 -5.210 2.816 1.00 91.94 77 GLU A CA 1
ATOM 591 C C . GLU A 1 77 ? 10.451 -5.023 4.286 1.00 91.94 77 GLU A C 1
ATOM 593 O O . GLU A 1 77 ? 9.435 -4.409 4.595 1.00 91.94 77 GLU A O 1
ATOM 598 N N . ASN A 1 78 ? 11.306 -5.454 5.215 1.00 93.44 78 ASN A N 1
A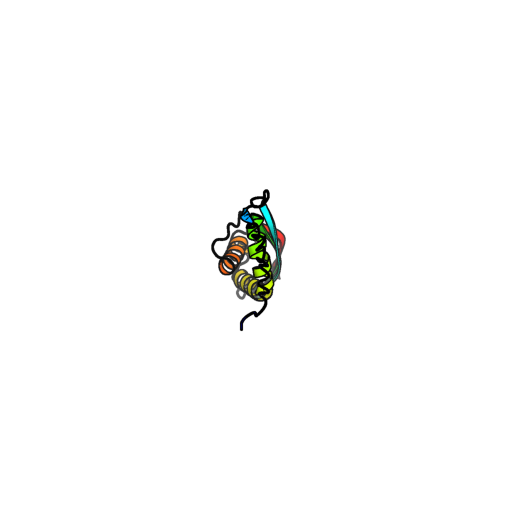TOM 599 C CA . ASN A 1 78 ? 11.036 -5.340 6.650 1.00 93.44 78 ASN A CA 1
ATOM 600 C C . ASN A 1 78 ? 10.887 -3.887 7.121 1.00 93.44 78 ASN A C 1
ATOM 602 O O . ASN A 1 78 ? 10.019 -3.586 7.941 1.00 93.44 78 ASN A O 1
ATOM 606 N N . ARG A 1 79 ? 11.725 -2.978 6.607 1.00 91.94 79 ARG A N 1
ATOM 607 C CA . ARG A 1 79 ? 11.682 -1.554 6.966 1.00 91.94 79 ARG A CA 1
ATOM 608 C C . ARG A 1 79 ? 10.419 -0.901 6.415 1.00 91.94 79 ARG A C 1
ATOM 610 O O . ARG A 1 79 ? 9.750 -0.181 7.149 1.00 91.94 79 ARG A O 1
ATOM 617 N N . PHE A 1 80 ? 10.089 -1.188 5.159 1.00 92.44 80 PHE A N 1
ATOM 618 C CA . PHE A 1 80 ? 8.867 -0.721 4.515 1.00 92.44 80 PHE A CA 1
ATOM 619 C C . PHE A 1 80 ? 7.631 -1.197 5.280 1.00 92.44 80 PHE A C 1
ATOM 621 O O . PHE A 1 80 ? 6.788 -0.393 5.670 1.00 92.44 80 PHE A O 1
ATOM 628 N N . ARG A 1 81 ? 7.572 -2.497 5.592 1.00 93.19 81 ARG A N 1
ATOM 629 C CA . ARG A 1 81 ? 6.486 -3.092 6.377 1.00 93.19 81 ARG A CA 1
ATOM 630 C C . ARG A 1 81 ? 6.331 -2.435 7.740 1.00 93.19 81 ARG A C 1
ATOM 632 O O . ARG A 1 81 ? 5.217 -2.099 8.133 1.00 93.19 81 ARG A O 1
ATOM 639 N N . HIS A 1 82 ? 7.439 -2.238 8.450 1.00 93.06 82 HIS A N 1
ATOM 640 C CA . HIS A 1 82 ? 7.426 -1.581 9.749 1.00 93.06 82 HIS A CA 1
ATOM 641 C C . HIS A 1 82 ? 6.877 -0.152 9.663 1.00 93.06 82 HIS A C 1
ATOM 643 O O . HIS A 1 82 ? 5.999 0.206 10.446 1.00 93.06 82 HIS A O 1
ATOM 649 N N . ASP A 1 83 ? 7.354 0.645 8.705 1.00 93.38 83 ASP A N 1
ATOM 650 C CA . ASP A 1 83 ? 6.921 2.035 8.545 1.00 93.38 83 ASP A CA 1
ATOM 651 C C . ASP A 1 83 ? 5.418 2.138 8.240 1.00 93.38 83 ASP A C 1
ATOM 653 O O . ASP A 1 83 ? 4.700 2.889 8.902 1.00 93.38 83 ASP A O 1
ATOM 657 N N . ILE A 1 84 ? 4.908 1.299 7.332 1.00 93.38 84 ILE A N 1
ATOM 658 C CA . ILE A 1 84 ? 3.473 1.227 7.024 1.00 93.38 84 ILE A CA 1
ATOM 659 C C . ILE A 1 84 ? 2.648 0.906 8.270 1.00 93.38 84 ILE A C 1
ATOM 661 O O . ILE A 1 84 ? 1.709 1.635 8.594 1.00 93.38 84 ILE A O 1
ATOM 665 N N . VAL A 1 85 ? 3.016 -0.140 9.015 1.00 93.19 85 VAL A N 1
ATOM 666 C CA . VAL A 1 85 ? 2.300 -0.520 10.243 1.00 93.19 85 VAL A CA 1
ATOM 667 C C . VAL A 1 85 ? 2.313 0.625 11.260 1.00 93.19 85 VAL A C 1
ATOM 669 O O . VAL A 1 85 ? 1.291 0.918 11.883 1.00 93.19 85 VAL A O 1
ATOM 672 N N . MET A 1 86 ? 3.442 1.319 11.414 1.00 92.88 86 MET A N 1
ATOM 673 C CA . MET A 1 86 ? 3.560 2.449 12.338 1.00 92.88 86 MET A CA 1
ATOM 674 C C . MET A 1 86 ? 2.722 3.662 11.922 1.00 92.88 86 MET A C 1
ATOM 676 O O . MET A 1 86 ? 2.236 4.386 12.795 1.00 92.88 86 MET A O 1
ATOM 680 N N . ARG A 1 87 ? 2.525 3.894 10.620 1.00 93.25 87 ARG A N 1
ATOM 681 C CA . ARG A 1 87 ? 1.630 4.947 10.115 1.00 93.25 87 ARG A CA 1
ATOM 682 C C . ARG A 1 87 ? 0.168 4.593 10.342 1.00 93.25 87 ARG A C 1
ATOM 684 O O . ARG A 1 87 ? -0.569 5.413 10.881 1.00 93.25 87 ARG A O 1
ATOM 691 N N . ILE A 1 88 ? -0.226 3.365 10.015 1.00 91.12 88 ILE A N 1
ATOM 692 C CA . ILE A 1 88 ? -1.616 2.902 10.132 1.00 91.12 88 ILE A CA 1
ATOM 693 C C . ILE A 1 88 ? -2.067 2.855 11.588 1.00 91.12 88 ILE A C 1
ATOM 695 O O . ILE A 1 88 ? -3.196 3.221 11.890 1.00 91.12 88 ILE A O 1
ATOM 699 N N . ARG A 1 89 ? -1.173 2.529 12.527 1.00 90.62 89 ARG A N 1
ATOM 700 C CA . ARG A 1 89 ? -1.466 2.584 13.971 1.00 90.62 89 ARG A CA 1
ATOM 701 C C . ARG A 1 89 ? -1.884 3.959 14.493 1.00 90.62 89 ARG A C 1
ATOM 703 O O . ARG A 1 89 ? -2.378 4.049 15.612 1.00 90.62 89 ARG A O 1
ATOM 710 N N . LYS A 1 90 ? -1.679 5.027 13.720 1.00 89.31 90 LYS A N 1
ATOM 711 C CA . LYS A 1 90 ? -2.128 6.384 14.066 1.00 89.31 90 LYS A CA 1
ATOM 712 C C . LYS A 1 90 ? -3.558 6.664 13.601 1.00 89.31 90 LYS A C 1
ATOM 714 O O . LYS A 1 90 ? -4.089 7.730 13.906 1.00 89.31 90 LYS A O 1
ATOM 719 N N . PHE A 1 91 ? -4.165 5.752 12.844 1.00 90.50 91 PHE A N 1
ATOM 720 C CA . PHE A 1 91 ? -5.499 5.942 12.298 1.00 90.50 91 PHE A CA 1
ATOM 721 C C . PHE A 1 91 ? -6.561 5.705 13.361 1.00 90.50 91 PHE A C 1
ATOM 723 O O . PHE A 1 91 ? -6.355 5.029 14.366 1.00 90.50 91 PHE A O 1
ATOM 730 N N . ASN A 1 92 ? -7.725 6.287 13.113 1.00 87.25 92 ASN A N 1
ATOM 731 C CA . ASN A 1 92 ? -8.920 6.074 13.907 1.00 87.25 92 ASN A CA 1
ATOM 732 C C . ASN A 1 92 ? -9.984 5.366 13.061 1.00 87.25 92 ASN A C 1
ATOM 734 O O . ASN A 1 92 ? -9.838 5.203 11.848 1.00 87.25 92 ASN A O 1
ATOM 738 N N . ARG A 1 93 ? -11.084 4.980 13.710 1.00 86.00 93 ARG A N 1
ATOM 739 C CA . ARG A 1 93 ? -12.214 4.329 13.045 1.00 86.00 93 ARG A CA 1
ATOM 740 C C . ARG A 1 93 ? -12.718 5.124 11.836 1.00 86.00 93 ARG A C 1
ATOM 742 O O . ARG A 1 93 ? -12.990 4.519 10.806 1.00 86.00 93 ARG A O 1
ATOM 749 N N . THR A 1 94 ? -12.827 6.448 11.941 1.00 87.38 94 THR A N 1
ATOM 750 C CA . THR A 1 94 ? -13.318 7.297 10.846 1.00 87.38 94 THR A CA 1
ATOM 751 C C . THR A 1 94 ? -12.454 7.144 9.598 1.00 87.38 94 THR A C 1
ATOM 753 O O . THR A 1 94 ? -12.999 6.840 8.546 1.00 87.38 94 THR A O 1
ATOM 756 N N . ALA A 1 95 ? -11.128 7.239 9.735 1.00 87.75 95 ALA A N 1
ATOM 757 C CA . ALA A 1 95 ? -10.181 7.086 8.627 1.00 87.75 95 ALA A CA 1
ATOM 758 C C . ALA A 1 95 ? -10.281 5.713 7.936 1.00 87.75 95 ALA A C 1
ATOM 760 O O . ALA A 1 95 ? -10.161 5.612 6.720 1.00 87.75 95 ALA A O 1
ATOM 761 N N . LEU A 1 96 ? -10.523 4.651 8.711 1.00 88.19 96 LEU A N 1
ATOM 762 C CA . LEU A 1 96 ? -10.649 3.280 8.199 1.00 88.19 96 LEU A CA 1
ATOM 763 C C . LEU A 1 96 ? -12.022 2.977 7.576 1.00 88.19 96 LEU A C 1
ATOM 765 O O . LEU A 1 96 ? -12.146 2.014 6.826 1.00 88.19 96 LEU A O 1
ATOM 769 N N . ASN A 1 97 ? -13.048 3.775 7.889 1.00 89.06 97 ASN A N 1
ATOM 770 C CA . ASN A 1 97 ? -14.399 3.653 7.324 1.00 89.06 97 ASN A CA 1
ATOM 771 C C . ASN A 1 97 ? -14.609 4.519 6.073 1.00 89.06 97 ASN A C 1
ATOM 773 O O . ASN A 1 97 ? -15.682 4.464 5.472 1.00 89.06 97 ASN A O 1
ATOM 777 N N . GLU A 1 98 ? -13.630 5.342 5.691 1.00 90.88 98 GLU A N 1
ATOM 778 C CA . GLU A 1 98 ? -13.711 6.153 4.478 1.00 90.88 98 GLU A CA 1
ATOM 779 C C . GLU A 1 98 ? -13.818 5.246 3.240 1.00 90.88 98 GLU A C 1
ATOM 781 O O . GLU A 1 98 ? -12.924 4.425 3.030 1.00 90.88 98 GLU A O 1
ATOM 786 N N . PRO A 1 99 ? -14.848 5.402 2.383 1.00 89.06 99 PRO A N 1
ATOM 787 C CA . PRO A 1 99 ? -15.034 4.539 1.211 1.00 89.06 99 PRO A CA 1
ATOM 788 C C . PRO A 1 99 ? -13.815 4.483 0.284 1.00 89.06 99 PRO A C 1
ATOM 790 O O . PRO A 1 99 ? -13.476 3.426 -0.244 1.00 89.06 99 PRO A O 1
ATOM 793 N N . ASP A 1 100 ? -13.132 5.617 0.121 1.00 90.06 100 ASP A N 1
ATOM 794 C CA . ASP A 1 100 ? -11.979 5.739 -0.772 1.00 90.06 100 ASP A CA 1
ATOM 795 C C . ASP A 1 100 ? -10.646 5.393 -0.095 1.00 90.06 100 ASP A C 1
ATOM 797 O O . ASP A 1 100 ? -9.631 5.245 -0.787 1.00 90.06 100 ASP A O 1
ATOM 801 N N . LEU A 1 101 ? -10.641 5.223 1.234 1.00 93.69 101 LEU A N 1
ATOM 802 C CA . LEU A 1 101 ? -9.456 4.963 2.059 1.00 93.69 101 LEU A CA 1
ATOM 803 C C . LEU A 1 101 ? -8.325 5.973 1.809 1.00 93.69 101 LEU A C 1
ATOM 805 O O . LEU A 1 101 ? -7.148 5.608 1.747 1.00 93.69 101 LEU A O 1
ATOM 809 N N . THR A 1 102 ? -8.677 7.249 1.639 1.00 94.06 102 THR A N 1
ATOM 810 C CA . THR A 1 102 ? -7.754 8.316 1.227 1.00 94.06 102 THR A CA 1
ATOM 811 C C . THR A 1 102 ? -6.542 8.397 2.145 1.00 94.06 102 THR A C 1
ATOM 813 O O . THR A 1 102 ? -5.410 8.325 1.669 1.00 94.06 102 THR A O 1
ATOM 816 N N . GLN A 1 103 ? -6.763 8.424 3.462 1.00 92.62 103 GLN A N 1
ATOM 817 C CA . GLN A 1 103 ? -5.669 8.487 4.436 1.00 92.62 103 GLN A CA 1
ATOM 818 C C . GLN A 1 103 ? -4.727 7.277 4.330 1.00 92.62 103 GLN A C 1
ATOM 820 O O . GLN A 1 103 ? -3.508 7.427 4.417 1.00 92.62 103 GLN A O 1
ATOM 825 N N . LEU A 1 104 ? -5.264 6.074 4.086 1.00 93.19 104 LEU A N 1
ATOM 826 C CA . LEU A 1 104 ? -4.455 4.862 3.921 1.00 93.19 104 LEU A CA 1
ATOM 827 C C . LEU A 1 104 ? -3.602 4.919 2.656 1.00 93.19 104 LEU A C 1
ATOM 829 O O . LEU A 1 104 ? -2.422 4.567 2.692 1.00 93.19 104 LEU A O 1
ATOM 833 N N . ARG A 1 105 ? -4.175 5.400 1.547 1.00 95.00 105 ARG A N 1
ATOM 834 C CA . ARG A 1 105 ? -3.430 5.607 0.299 1.00 95.00 105 ARG A CA 1
ATOM 835 C C . ARG A 1 105 ? -2.327 6.644 0.484 1.00 95.00 105 ARG A C 1
ATOM 837 O O . ARG A 1 105 ? -1.209 6.412 0.039 1.00 95.00 105 ARG A O 1
ATOM 844 N N . GLU A 1 106 ? -2.602 7.749 1.168 1.00 93.19 106 GLU A N 1
ATOM 845 C CA . GLU A 1 106 ? -1.598 8.777 1.462 1.00 93.19 106 GLU A CA 1
ATOM 846 C C . GLU A 1 106 ? -0.464 8.239 2.341 1.00 93.19 106 GLU A C 1
ATOM 848 O O . GLU A 1 106 ? 0.707 8.500 2.062 1.00 93.19 106 GLU A O 1
ATOM 853 N N . ALA A 1 107 ? -0.782 7.428 3.355 1.00 92.69 107 ALA A N 1
ATOM 854 C CA . ALA A 1 107 ? 0.224 6.786 4.196 1.00 92.69 107 ALA A CA 1
ATOM 855 C C . ALA A 1 107 ? 1.115 5.819 3.402 1.00 92.69 107 ALA A C 1
ATOM 857 O O . ALA A 1 107 ? 2.337 5.878 3.538 1.00 92.69 107 ALA A O 1
ATOM 858 N N . LEU A 1 108 ? 0.522 4.979 2.544 1.00 93.19 108 LEU A N 1
ATOM 859 C CA . LEU A 1 108 ? 1.264 4.081 1.651 1.00 93.19 108 LEU A CA 1
ATOM 860 C C . LEU A 1 108 ? 2.155 4.866 0.687 1.00 93.19 108 LEU A C 1
ATOM 862 O O . LEU A 1 108 ? 3.330 4.542 0.525 1.00 93.19 108 LEU A O 1
ATOM 866 N N . LYS A 1 109 ? 1.615 5.930 0.085 1.00 93.12 109 LYS A N 1
ATOM 867 C CA . LYS A 1 109 ? 2.363 6.798 -0.823 1.00 93.12 109 LYS A CA 1
ATOM 868 C C . LYS A 1 109 ? 3.568 7.428 -0.129 1.00 93.12 109 LYS A C 1
ATOM 870 O O . LYS A 1 109 ? 4.661 7.377 -0.681 1.00 93.12 109 LYS A O 1
ATOM 875 N N . ALA A 1 110 ? 3.391 7.960 1.078 1.00 91.56 110 ALA A N 1
ATOM 876 C CA . ALA A 1 110 ? 4.476 8.583 1.828 1.00 91.56 110 ALA A CA 1
ATOM 877 C C . ALA A 1 110 ? 5.625 7.600 2.119 1.00 91.56 110 ALA A C 1
ATOM 879 O O . ALA A 1 110 ? 6.787 7.956 1.942 1.00 91.56 110 ALA A O 1
ATOM 880 N N . SER A 1 111 ? 5.322 6.353 2.494 1.00 91.12 111 SER A N 1
ATOM 881 C CA . SER A 1 111 ? 6.355 5.327 2.703 1.00 91.12 111 SER A CA 1
ATOM 882 C C . SER A 1 111 ? 7.086 4.938 1.418 1.00 91.12 111 SER A C 1
ATOM 884 O O . SER A 1 111 ? 8.275 4.632 1.456 1.00 91.12 111 SER A O 1
ATOM 886 N N . ILE A 1 112 ? 6.402 4.945 0.272 1.00 90.06 112 ILE A N 1
ATOM 887 C CA . ILE A 1 112 ? 7.031 4.664 -1.027 1.00 90.06 112 ILE A CA 1
ATOM 888 C C . ILE A 1 112 ? 7.917 5.832 -1.465 1.00 90.06 112 ILE A C 1
ATOM 890 O O . ILE A 1 112 ? 9.030 5.605 -1.936 1.00 90.06 112 ILE A O 1
ATOM 894 N N . ASP A 1 113 ? 7.449 7.067 -1.295 1.00 89.31 113 ASP A N 1
ATOM 895 C CA . ASP A 1 113 ? 8.202 8.272 -1.652 1.00 89.31 113 ASP A CA 1
ATOM 896 C C . ASP A 1 113 ? 9.502 8.393 -0.829 1.00 89.31 113 ASP A C 1
ATOM 898 O O . ASP A 1 113 ? 10.504 8.900 -1.331 1.00 89.31 113 ASP A O 1
ATOM 902 N N . GLU A 1 114 ? 9.528 7.876 0.407 1.00 87.38 114 GLU A N 1
ATOM 903 C CA . GLU A 1 114 ? 10.748 7.774 1.224 1.00 87.38 114 GLU A CA 1
ATOM 904 C C . GLU A 1 114 ? 11.756 6.732 0.713 1.00 87.38 114 GLU A C 1
ATOM 906 O O . GLU A 1 114 ? 12.957 6.873 0.951 1.00 87.38 114 GLU A O 1
ATOM 911 N N . LEU A 1 115 ? 11.290 5.677 0.038 1.00 83.06 115 LEU A N 1
ATOM 912 C CA . LEU A 1 115 ? 12.157 4.641 -0.532 1.00 83.06 115 LEU A CA 1
ATOM 913 C C . LEU A 1 115 ? 12.690 5.024 -1.908 1.00 83.06 115 LEU A C 1
ATOM 915 O O . LEU A 1 115 ? 13.832 4.709 -2.238 1.00 83.06 115 LEU A O 1
ATOM 919 N N . LEU A 1 116 ? 11.856 5.671 -2.714 1.00 78.06 116 LEU A N 1
ATOM 920 C CA . LEU A 1 116 ? 12.202 6.068 -4.065 1.00 78.06 116 LEU A CA 1
ATOM 921 C C . LEU A 1 116 ? 11.595 7.456 -4.336 1.00 78.06 116 LEU A C 1
ATOM 923 O O . LEU A 1 116 ? 10.436 7.574 -4.750 1.00 78.06 116 LEU A O 1
ATOM 927 N N . PRO A 1 117 ? 12.380 8.515 -4.068 1.00 74.56 117 PRO A N 1
ATOM 928 C CA . PRO A 1 117 ? 11.991 9.885 -4.363 1.00 74.56 117 PRO A CA 1
ATOM 929 C C . PRO A 1 117 ? 11.666 10.048 -5.853 1.00 74.56 117 PRO A C 1
ATOM 931 O O . PRO A 1 117 ? 12.263 9.391 -6.704 1.00 74.56 117 PRO A O 1
ATOM 934 N N . GLU A 1 118 ? 10.733 10.945 -6.175 1.00 73.44 118 GLU A N 1
ATOM 935 C CA . GLU A 1 118 ? 10.323 11.252 -7.559 1.00 73.44 118 GLU A CA 1
ATOM 936 C C . GLU A 1 118 ? 9.601 10.108 -8.298 1.00 73.44 118 GLU A C 1
ATOM 938 O O . GLU A 1 118 ? 9.651 9.984 -9.529 1.00 73.44 118 GLU A O 1
ATOM 943 N N . ASN A 1 119 ? 8.862 9.278 -7.564 1.00 71.00 119 ASN A N 1
ATOM 944 C CA . ASN A 1 119 ? 8.016 8.268 -8.178 1.00 71.00 119 ASN A CA 1
ATOM 945 C C . ASN A 1 119 ? 6.774 8.852 -8.855 1.00 71.00 119 ASN A C 1
ATOM 947 O O . ASN A 1 119 ? 5.927 9.493 -8.230 1.00 71.00 119 ASN A O 1
ATOM 951 N N . LYS A 1 120 ? 6.605 8.516 -10.139 1.00 77.25 120 LYS A N 1
ATOM 952 C CA . LYS A 1 120 ? 5.327 8.645 -10.847 1.00 77.25 120 LYS A CA 1
ATOM 953 C C . LYS A 1 120 ? 4.415 7.479 -10.464 1.00 77.25 120 LYS A C 1
ATOM 955 O O . LYS A 1 120 ? 4.254 6.534 -11.230 1.00 77.25 120 LYS A O 1
ATOM 960 N N . ILE A 1 121 ? 3.863 7.543 -9.255 1.00 86.50 121 ILE A N 1
ATOM 961 C CA . ILE A 1 121 ? 2.765 6.666 -8.837 1.00 86.50 121 ILE A CA 1
ATOM 962 C C . ILE A 1 121 ? 1.494 7.196 -9.502 1.00 86.50 121 ILE A C 1
ATOM 964 O O . ILE A 1 121 ? 1.116 8.341 -9.266 1.00 86.50 121 ILE A O 1
ATOM 968 N N . GLU A 1 122 ? 0.848 6.381 -10.331 1.00 90.56 122 GLU A N 1
ATOM 969 C CA . GLU A 1 122 ? -0.447 6.730 -10.929 1.00 90.56 122 GLU A CA 1
ATOM 970 C C . GLU A 1 122 ? -1.572 6.537 -9.918 1.00 90.56 122 GLU A C 1
ATOM 972 O O . GLU A 1 122 ? -2.436 7.395 -9.760 1.00 90.56 122 GLU A O 1
ATOM 977 N N . MET A 1 123 ? -1.550 5.401 -9.219 1.00 92.69 123 MET A N 1
ATOM 978 C CA . MET A 1 123 ? -2.499 5.092 -8.159 1.00 92.69 123 MET A CA 1
ATOM 979 C C . MET A 1 123 ? -1.938 4.048 -7.198 1.00 92.69 123 MET A C 1
ATOM 981 O O . MET A 1 123 ? -1.070 3.250 -7.545 1.00 92.69 123 MET A O 1
ATOM 985 N N . ILE A 1 124 ? -2.496 4.033 -5.996 1.00 95.56 124 ILE A N 1
ATOM 986 C CA . ILE A 1 124 ? -2.387 2.922 -5.050 1.00 95.56 124 ILE A CA 1
ATOM 987 C C . ILE A 1 124 ? -3.739 2.228 -5.053 1.00 95.56 124 ILE A C 1
ATOM 989 O O . ILE A 1 124 ? -4.754 2.920 -5.080 1.00 95.56 124 ILE A O 1
ATOM 993 N N . GLY A 1 125 ? -3.762 0.900 -5.049 1.00 96.06 125 GLY A N 1
ATOM 994 C CA . GLY A 1 125 ? -4.957 0.061 -5.060 1.00 96.06 125 GLY A CA 1
ATOM 995 C C . GLY A 1 125 ? -4.926 -0.995 -3.956 1.00 96.06 125 GLY A C 1
ATOM 996 O O . GLY A 1 125 ? -3.902 -1.200 -3.307 1.00 96.06 125 GLY A O 1
ATOM 997 N N . PHE A 1 126 ? -6.064 -1.656 -3.738 1.00 96.88 126 PHE A N 1
ATOM 998 C CA . PHE A 1 126 ? -6.201 -2.733 -2.757 1.00 96.88 126 PHE A CA 1
ATOM 999 C C . PHE A 1 126 ? -6.843 -3.945 -3.425 1.00 96.88 126 PHE A C 1
ATOM 1001 O O . PHE A 1 126 ? -7.911 -3.815 -4.022 1.00 96.88 126 PHE A O 1
ATOM 1008 N N . TYR A 1 127 ? -6.212 -5.112 -3.311 1.00 97.25 127 TYR A N 1
ATOM 1009 C CA . TYR A 1 127 ? -6.839 -6.383 -3.680 1.00 97.25 127 TYR A CA 1
ATOM 1010 C C . TYR A 1 127 ? -7.874 -6.808 -2.634 1.00 97.25 127 TYR A C 1
ATOM 1012 O O . TYR A 1 127 ? -8.904 -7.387 -2.969 1.00 97.25 127 TYR A O 1
ATOM 1020 N N . SER A 1 128 ? -7.605 -6.500 -1.364 1.00 96.44 128 SER A N 1
ATOM 1021 C CA . SER A 1 128 ? -8.511 -6.725 -0.242 1.00 96.44 128 SER A CA 1
ATOM 1022 C C . SER A 1 128 ? -8.288 -5.673 0.839 1.00 96.44 128 SER A C 1
ATOM 1024 O O . SER A 1 128 ? -7.168 -5.194 1.030 1.00 96.44 128 SER A O 1
ATOM 1026 N N . PHE A 1 129 ? -9.355 -5.329 1.554 1.00 95.38 129 PHE A N 1
ATOM 1027 C CA . PHE A 1 129 ? -9.312 -4.486 2.741 1.00 95.38 129 PHE A CA 1
ATOM 1028 C C . PHE A 1 129 ? -10.445 -4.896 3.679 1.00 95.38 129 PHE A C 1
ATOM 1030 O O . PHE A 1 129 ? -11.596 -5.003 3.254 1.00 95.38 129 PHE A O 1
ATOM 1037 N N . GLN A 1 130 ? -10.117 -5.111 4.947 1.00 93.56 130 GLN A N 1
ATOM 1038 C CA . GLN A 1 130 ? -11.076 -5.369 6.007 1.00 93.56 130 GLN A CA 1
ATOM 1039 C C . GLN A 1 130 ? -10.594 -4.741 7.314 1.00 93.56 130 GLN A C 1
ATOM 1041 O O . GLN A 1 130 ? -9.397 -4.706 7.607 1.00 93.56 130 GLN A O 1
ATOM 1046 N N . PHE A 1 131 ? -11.539 -4.276 8.126 1.00 91.88 131 PHE A N 1
ATOM 1047 C CA . PHE A 1 131 ? -11.266 -3.945 9.515 1.00 91.88 131 PHE A CA 1
ATOM 1048 C C . PHE A 1 131 ? -12.412 -4.428 10.406 1.00 91.88 131 PHE A C 1
ATOM 1050 O O . PHE A 1 131 ? -13.572 -4.451 9.988 1.00 91.88 131 PHE A O 1
ATOM 1057 N N . VAL A 1 132 ? -12.078 -4.820 11.632 1.00 90.94 132 VAL A N 1
ATOM 1058 C CA . VAL A 1 132 ? -13.018 -5.306 12.650 1.00 90.94 132 VAL A CA 1
ATOM 1059 C C . VAL A 1 132 ? -12.706 -4.596 13.959 1.00 90.94 132 VAL A C 1
ATOM 1061 O O . VAL A 1 132 ? 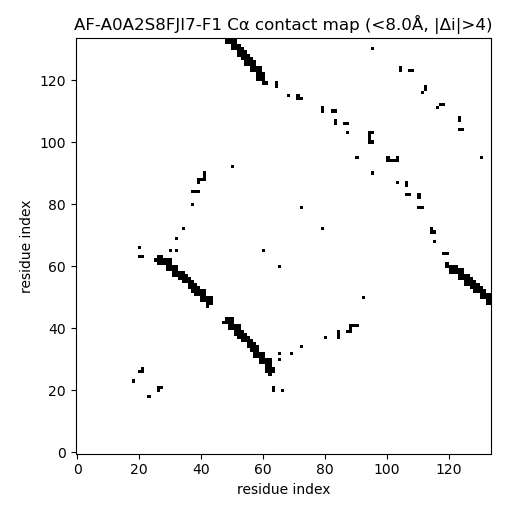-11.538 -4.429 14.293 1.00 90.94 132 VAL A O 1
ATOM 1064 N N . GLU A 1 133 ? -13.731 -4.153 14.682 1.00 86.88 133 GLU A N 1
ATOM 1065 C CA . GLU A 1 133 ? -13.576 -3.597 16.031 1.00 86.88 133 GLU A CA 1
ATOM 1066 C C . GLU A 1 133 ? -14.088 -4.612 17.054 1.00 86.88 133 GLU A C 1
ATOM 1068 O O . GLU A 1 133 ? -15.228 -5.070 16.937 1.00 86.88 133 GLU A O 1
ATOM 1073 N N . GLU A 1 134 ? -13.225 -4.956 18.011 1.00 81.75 134 GLU A N 1
ATOM 1074 C CA . GLU A 1 134 ? -13.480 -5.839 19.158 1.00 81.75 134 GLU A CA 1
ATOM 1075 C C . GLU A 1 134 ? -13.631 -5.050 20.461 1.00 81.75 134 GLU A C 1
ATOM 1077 O O . GLU A 1 134 ? -12.784 -4.157 20.719 1.00 81.75 134 GLU A O 1
#

Secondary structure (DSSP, 8-state):
--------------------GGGSTTTTSEEEEEEEEEEEEEEETTTTEEEEEEEEEEEEEEHHHHHHHHHHHHHTHHHHHHHHHHHHTT--HHHHH-TT-HHHHHHHHHHHHHHSTT----EEEEEEEEEEE-

pLDDT: mean 83.54, std 16.19, range [39.81, 97.69]

Foldseek 3Di:
DDDDDDPPPPPDPPPVPPCQCCNDPQQQPKDKAWLAKAWAWAADPVVRKIKIKIFTKIFIAGNSVCVVQVVLCVVCVVVLRVQLRVQCNVDDPVCLPPPVSVSSQVSNVVSSCVSPPPGPTPGMDTPDIDMDMD

Solvent-accessible surface area (backbone atoms only — not comparable to full-atom values): 8130 Å² total; per-residue (Å²): 136,92,83,84,83,82,82,79,78,84,73,74,79,79,73,69,75,74,74,55,56,71,76,43,97,58,16,76,46,70,40,78,47,81,73,49,75,48,77,49,75,34,78,37,85,90,76,76,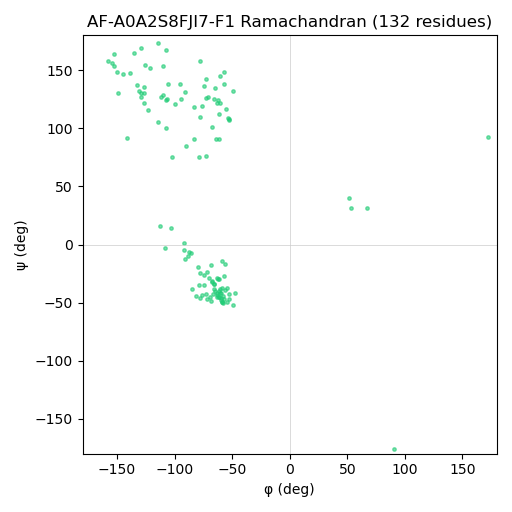32,38,35,41,39,41,37,28,37,31,34,32,26,34,38,38,54,47,72,62,44,54,61,51,49,66,77,37,42,70,60,54,53,50,51,49,53,62,54,56,54,72,60,53,72,69,54,74,66,39,93,83,31,59,66,58,48,52,49,53,48,53,58,47,44,73,75,43,72,89,65,70,66,76,45,71,49,65,86,44,76,51,73,49,80,86